Protein 2P25 (pdb70)

Organism: Enterococcus faecalis (strain ATCC 700802 / V583) (NCBI:txid226185)

Sequence (124 aa):
FFKEIHHVAINASNYQATKNFYVEKLGFEVLRENHRPEKNDIKLDLKLGSQELEIFISDQFPARPSYPEALGLRHLAFKVEHHIEEVIAFLNEQGIETEPLRVDDFTGKKTFFFDPDGLPLELHE

Structure (mmCIF, N/CA/C/O backbone):
data_2P25
#
_entry.id   2P25
#
_cell.length_a   50.695
_cell.length_b   67.893
_cell.length_c   87.500
_cell.angle_alpha   90.00
_cell.angle_beta   90.00
_cell.angle_gamma   90.00
#
_symmetry.space_group_name_H-M   'C 2 2 21'
#
loop_
_entity.id
_entity.type
_entity.pdbx_description
1 polymer 'Glyoxalase family protein'
2 water water
#
loop_
_atom_site.group_PDB
_atom_site.id
_atom_site.type_symbol
_atom_site.label_atom_id
_atom_site.label_alt_id
_atom_site.label_comp_id
_atom_site.label_asym_id
_atom_site.label_entity_id
_atom_site.label_seq_id
_atom_site.pdbx_PDB_ins_code
_atom_site.Cartn_x
_atom_site.Cartn_y
_atom_site.Cartn_z
_atom_site.occupancy
_atom_site.B_iso_or_equiv
_atom_site.auth_seq_id
_atom_site.auth_comp_id
_atom_site.auth_asym_id
_atom_site.auth_atom_id
_atom_site.pdbx_PDB_model_num
ATOM 9 N N . PHE A 1 2 ? 33.942 20.592 48.887 1.00 30.70 2 PHE A N 1
ATOM 10 C CA . PHE A 1 2 ? 33.150 20.408 47.664 1.00 27.58 2 PHE A CA 1
ATOM 11 C C . PHE A 1 2 ? 32.353 21.626 47.194 1.00 27.07 2 PHE A C 1
ATOM 12 O O . PHE A 1 2 ? 32.053 21.759 45.997 1.00 27.70 2 PHE A O 1
ATOM 20 N N . PHE A 1 3 ? 31.986 22.493 48.128 1.00 25.45 3 PHE A N 1
ATOM 21 C CA . PHE A 1 3 ? 31.015 23.552 47.818 1.00 24.00 3 PHE A CA 1
ATOM 22 C C . PHE A 1 3 ? 31.606 24.933 47.979 1.00 24.49 3 PHE A C 1
ATOM 23 O O . PHE A 1 3 ? 30.879 25.910 48.168 1.00 24.88 3 PHE A O 1
ATOM 31 N N . LYS A 1 4 ? 32.923 25.008 47.867 1.00 24.72 4 LYS A N 1
ATOM 32 C CA . LYS A 1 4 ? 33.651 26.242 48.125 1.00 26.43 4 LYS A CA 1
ATOM 33 C C . LYS A 1 4 ? 33.599 27.269 46.989 1.00 26.16 4 LYS A C 1
ATOM 34 O O . LYS A 1 4 ? 33.869 28.453 47.240 1.00 25.92 4 LYS A O 1
ATOM 40 N N . GLU A 1 5 ? 33.284 26.817 45.765 1.00 25.65 5 GLU A N 1
ATOM 41 C CA . GLU A 1 5 ? 33.432 27.639 44.553 1.00 25.56 5 GLU A CA 1
ATOM 42 C C . GLU A 1 5 ? 32.126 27.735 43.761 1.00 24.40 5 GLU A C 1
ATOM 43 O O . GLU A 1 5 ? 31.561 26.717 43.367 1.00 24.49 5 GLU A O 1
ATOM 49 N N . ILE A 1 6 ? 31.668 28.962 43.528 1.00 23.68 6 ILE A N 1
ATOM 50 C CA . ILE A 1 6 ? 30.498 29.211 42.685 1.00 22.73 6 ILE A CA 1
ATOM 51 C C . ILE A 1 6 ? 30.851 29.124 41.195 1.00 21.90 6 ILE A C 1
ATOM 52 O O . ILE A 1 6 ? 31.797 29.794 40.725 1.00 21.74 6 ILE A O 1
ATOM 57 N N . HIS A 1 7 ? 30.117 28.285 40.460 1.00 20.16 7 HIS A N 1
ATOM 58 C CA . HIS A 1 7 ? 30.255 28.204 39.002 1.00 19.78 7 HIS A CA 1
ATOM 59 C C . HIS A 1 7 ? 29.512 29.382 38.382 1.00 19.86 7 HIS A C 1
ATOM 60 O O . HIS A 1 7 ? 30.044 30.092 37.538 1.00 20.49 7 HIS A O 1
ATOM 67 N N . HIS A 1 8 ? 28.287 29.608 38.833 1.00 18.55 8 HIS A N 1
ATOM 68 C CA . HIS A 1 8 ? 27.495 30.739 38.350 1.00 18.34 8 HIS A CA 1
ATOM 69 C C . HIS A 1 8 ? 26.293 30.957 39.247 1.00 18.40 8 HIS A C 1
ATOM 70 O O . HIS A 1 8 ? 25.938 30.098 40.076 1.00 19.76 8 HIS A O 1
ATOM 77 N N . VAL A 1 9 ? 25.636 32.089 39.039 1.00 18.84 9 VAL A N 1
ATOM 78 C CA . VAL A 1 9 ? 24.353 32.380 39.634 1.00 18.40 9 VAL A CA 1
ATOM 79 C C . VAL A 1 9 ? 23.406 32.555 38.434 1.00 17.78 9 VAL A C 1
ATOM 80 O O . VAL A 1 9 ? 23.808 33.134 37.432 1.00 17.81 9 VAL A O 1
ATOM 84 N N . ALA A 1 10 ? 22.208 31.983 38.501 1.00 16.37 10 ALA A N 1
ATOM 85 C CA . ALA A 1 10 ? 21.207 32.103 37.401 1.00 16.13 10 ALA A CA 1
ATOM 86 C C . ALA A 1 10 ? 20.084 33.068 37.763 1.00 16.51 10 ALA A C 1
ATOM 87 O O . ALA A 1 10 ? 19.624 33.110 38.910 1.00 17.54 10 ALA A O 1
ATOM 89 N N . ILE A 1 11 ? 19.625 33.820 36.763 1.00 15.20 11 ILE A N 1
ATOM 90 C CA . ILE A 1 11 ? 18.598 34.869 36.946 1.00 15.66 11 ILE A CA 1
ATOM 91 C C . ILE A 1 11 ? 17.563 34.671 35.859 1.00 15.21 11 ILE A C 1
ATOM 92 O O 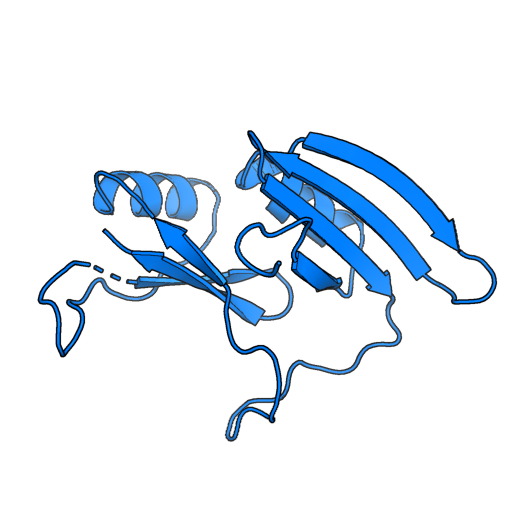. ILE A 1 11 ? 17.909 34.335 34.734 1.00 16.44 11 ILE A O 1
ATOM 97 N N . ASN A 1 12 ? 16.297 34.901 36.211 1.00 15.65 12 ASN A N 1
ATOM 98 C CA . ASN A 1 12 ? 15.177 34.910 35.242 1.00 15.09 12 ASN A CA 1
ATOM 99 C C . ASN A 1 12 ? 14.831 36.368 34.954 1.00 15.32 12 ASN A C 1
ATOM 100 O O . ASN A 1 12 ? 14.605 37.130 35.894 1.00 15.27 12 ASN A O 1
ATOM 105 N N . ALA A 1 13 ? 14.823 36.735 33.666 1.00 14.54 13 ALA A N 1
ATOM 106 C CA . ALA A 1 13 ? 14.563 38.098 33.221 1.00 14.87 13 ALA A CA 1
ATOM 107 C C . ALA A 1 13 ? 13.452 38.087 32.182 1.00 16.01 13 ALA A C 1
ATOM 108 O O . ALA A 1 13 ? 13.220 37.050 31.513 1.00 15.87 13 ALA A O 1
ATOM 110 N N . SER A 1 14 ? 12.802 39.246 31.999 1.00 14.82 14 SER A N 1
ATOM 111 C CA . SER A 1 14 ? 11.614 39.277 31.114 1.00 15.74 14 SER A CA 1
ATOM 112 C C . SER A 1 14 ? 11.890 39.717 29.682 1.00 15.79 14 SER A C 1
ATOM 113 O O . SER A 1 14 ? 11.173 39.322 28.758 1.00 17.61 14 SER A O 1
ATOM 116 N N . ASN A 1 15 ? 12.902 40.550 29.488 1.00 16.11 15 ASN A N 1
ATOM 117 C CA . ASN A 1 15 ? 13.061 41.230 28.207 1.00 17.26 15 ASN A CA 1
ATOM 118 C C . ASN A 1 15 ? 14.506 41.237 27.742 1.00 17.53 15 ASN A C 1
ATOM 119 O O . ASN A 1 15 ? 15.408 41.627 28.486 1.00 16.86 15 ASN A O 1
ATOM 124 N N . TYR A 1 16 ? 14.718 40.850 26.482 1.00 17.07 16 TYR A N 1
ATOM 125 C CA . TYR A 1 16 ? 16.071 40.677 25.975 1.00 17.49 16 TYR A CA 1
ATOM 126 C C . TYR A 1 16 ? 16.846 42.006 25.906 1.00 17.87 16 TYR A C 1
ATOM 127 O O . TYR A 1 16 ? 17.961 42.101 26.419 1.00 16.66 16 TYR A O 1
ATOM 136 N N . GLN A 1 17 ? 16.264 43.031 25.280 1.00 17.86 17 GLN A N 1
ATOM 137 C CA . GLN A 1 17 ? 17.022 44.293 25.140 1.00 19.34 17 GLN A CA 1
ATOM 138 C C . GLN A 1 17 ? 17.311 44.944 26.502 1.00 18.41 17 GLN A C 1
ATOM 139 O O . GLN A 1 17 ? 18.394 45.500 26.721 1.00 17.94 17 GLN A O 1
ATOM 145 N N . ALA A 1 18 ? 16.357 44.849 27.429 1.00 18.27 18 ALA A N 1
ATOM 146 C CA . ALA A 1 18 ? 16.539 45.357 28.804 1.00 18.23 18 ALA A CA 1
ATOM 147 C C . ALA A 1 18 ? 17.734 44.676 29.487 1.00 17.36 18 ALA A C 1
ATOM 148 O O . ALA A 1 18 ? 18.526 45.316 30.185 1.00 18.12 18 ALA A O 1
ATOM 150 N N . THR A 1 19 ? 17.849 43.368 29.262 1.00 16.70 19 THR A N 1
ATOM 151 C CA . THR A 1 19 ? 18.878 42.525 29.877 1.00 17.12 19 THR A CA 1
ATOM 152 C C . THR A 1 19 ? 20.257 42.914 29.321 1.00 16.98 19 THR A C 1
ATOM 153 O O . THR A 1 19 ? 21.215 43.111 30.084 1.00 17.76 19 THR A O 1
ATOM 157 N N . LYS A 1 20 ? 20.366 43.070 28.000 1.00 17.00 20 LYS A N 1
ATOM 158 C CA . LYS A 1 20 ? 21.651 43.508 27.416 1.00 18.24 20 LYS A CA 1
ATOM 159 C C . LYS A 1 20 ? 22.023 44.922 27.886 1.00 18.56 20 LYS A C 1
ATOM 160 O O . LYS A 1 20 ? 23.175 45.179 28.248 1.00 18.65 20 LYS A O 1
ATOM 166 N N . ASN A 1 21 ? 21.046 45.832 27.900 1.00 18.75 21 ASN A N 1
ATOM 167 C CA . ASN A 1 21 ? 21.320 47.219 28.286 1.00 20.14 21 ASN A CA 1
ATOM 168 C C . ASN A 1 21 ? 21.849 47.267 29.723 1.00 19.69 21 ASN A C 1
ATOM 169 O O . ASN A 1 21 ? 22.835 47.951 30.014 1.00 20.97 21 ASN A O 1
ATOM 174 N N . PHE A 1 22 ? 21.238 46.490 30.605 1.00 18.49 22 PHE A N 1
ATOM 175 C CA . PHE A 1 22 ? 21.582 46.543 32.027 1.00 18.56 22 PHE A CA 1
ATOM 176 C C . PHE A 1 22 ? 22.835 45.729 32.355 1.00 18.69 22 PHE A C 1
ATOM 177 O O . PHE A 1 22 ? 23.827 46.269 32.856 1.00 19.41 22 PHE A O 1
ATOM 185 N N . TYR A 1 23 ? 22.800 44.428 32.098 1.00 18.44 23 TYR A N 1
ATOM 186 C CA . TYR A 1 23 ? 23.909 43.568 32.524 1.00 18.10 23 TYR A CA 1
ATOM 187 C C . TYR A 1 23 ? 25.180 43.690 31.692 1.00 19.49 23 TYR A C 1
ATOM 188 O O . TYR A 1 23 ? 26.277 43.653 32.220 1.00 20.81 23 TYR A O 1
ATOM 197 N N . VAL A 1 24 ? 25.017 43.802 30.380 1.00 19.66 24 VAL A N 1
ATOM 198 C CA . VAL A 1 24 ? 26.166 43.881 29.503 1.00 20.95 24 VAL A CA 1
ATOM 199 C C . VAL A 1 24 ? 26.653 45.322 29.401 1.00 21.67 24 VAL A C 1
ATOM 200 O O . VAL A 1 24 ? 27.829 45.600 29.690 1.00 23.69 24 VAL A O 1
ATOM 204 N N . GLU A 1 25 ? 25.784 46.240 28.984 1.00 22.31 25 GLU A N 1
ATOM 205 C CA . GLU A 1 25 ? 26.242 47.602 28.701 1.00 24.58 25 GLU A CA 1
ATOM 206 C C . GLU A 1 25 ? 26.605 48.412 29.947 1.00 24.52 25 GLU A C 1
ATOM 207 O O . GLU A 1 25 ? 27.623 49.116 29.959 1.00 25.81 25 GLU A O 1
ATOM 213 N N . LYS A 1 26 ? 25.804 48.303 31.000 1.00 22.97 26 LYS A N 1
ATOM 214 C CA . LYS A 1 26 ? 26.030 49.090 32.190 1.00 22.95 26 LYS A CA 1
ATOM 215 C C . LYS A 1 26 ? 26.905 48.418 33.224 1.00 23.84 26 LYS A C 1
ATOM 216 O O . LYS A 1 26 ? 27.891 49.003 33.674 1.00 24.91 26 LYS A O 1
ATOM 222 N N . LEU A 1 27 ? 26.568 47.193 33.599 1.00 22.79 27 LEU A N 1
ATOM 223 C CA . LEU A 1 27 ? 27.349 46.464 34.597 1.00 23.53 27 LEU A CA 1
ATOM 224 C C . LEU A 1 27 ? 28.663 45.918 34.027 1.00 23.81 27 LEU A C 1
ATOM 225 O O . LEU A 1 27 ? 29.563 45.539 34.790 1.00 24.93 27 LEU A O 1
ATOM 230 N N . GLY A 1 28 ? 28.757 45.873 32.699 1.00 23.46 28 GLY A N 1
ATOM 231 C CA . GLY A 1 28 ? 30.008 45.513 32.032 1.00 23.57 28 GLY A CA 1
ATOM 232 C C . GLY A 1 28 ? 30.311 44.035 31.955 1.00 24.17 28 GLY A C 1
ATOM 233 O O . GLY A 1 28 ? 31.472 43.639 31.758 1.00 24.29 28 GLY A O 1
ATOM 234 N N . PHE A 1 29 ? 29.287 43.196 32.091 1.00 22.67 29 PHE A N 1
ATOM 235 C CA . PHE A 1 29 ? 29.462 41.784 31.840 1.00 23.46 29 PHE A CA 1
ATOM 236 C C . PHE A 1 29 ? 29.691 41.621 30.338 1.00 23.84 29 PHE A C 1
ATOM 237 O O . PHE A 1 29 ? 29.219 42.445 29.532 1.00 23.80 29 PHE A O 1
ATOM 245 N N . GLU A 1 30 ? 30.489 40.627 29.976 1.00 22.71 30 GLU A N 1
ATOM 246 C CA . GLU A 1 30 ? 30.683 40.297 28.578 1.00 24.17 30 GLU A CA 1
ATOM 247 C C . GLU A 1 30 ? 29.872 39.061 28.238 1.00 21.84 30 GLU A C 1
ATOM 248 O O . GLU A 1 30 ? 29.689 38.176 29.079 1.00 21.21 30 GLU A O 1
ATOM 254 N N . VAL A 1 31 ? 29.420 38.963 26.988 1.00 20.47 31 VAL A N 1
ATOM 255 C CA . VAL A 1 31 ? 28.726 37.744 26.573 1.00 19.02 31 VAL A CA 1
ATOM 256 C C . VAL A 1 31 ? 29.711 36.578 26.429 1.00 18.90 31 VAL A C 1
ATOM 257 O O . VAL A 1 31 ? 30.737 36.685 25.738 1.00 18.97 31 VAL A O 1
ATOM 261 N N . LEU A 1 32 ? 29.408 35.481 27.107 1.00 18.84 32 LEU A N 1
ATOM 262 C CA . LEU A 1 32 ? 30.123 34.219 26.944 1.00 20.02 32 LEU A CA 1
ATOM 263 C C . LEU A 1 32 ? 29.431 33.359 25.898 1.00 20.44 32 LEU A C 1
ATOM 264 O O . LEU A 1 32 ? 30.073 32.848 24.985 1.00 20.45 32 LEU A O 1
ATOM 269 N N . ARG A 1 33 ? 28.120 33.182 26.049 1.00 19.41 33 ARG A N 1
ATOM 270 C CA . ARG A 1 33 ? 27.330 32.468 25.057 1.00 20.59 33 ARG A CA 1
ATOM 271 C C . ARG A 1 33 ? 25.893 32.970 25.038 1.00 19.33 33 ARG A C 1
ATOM 272 O O . ARG A 1 33 ? 25.407 33.490 26.033 1.00 18.44 33 ARG A O 1
ATOM 280 N N . GLU A 1 34 ? 25.222 32.830 23.902 1.00 18.09 34 GLU A N 1
ATOM 281 C CA . GLU A 1 34 ? 23.796 33.160 23.782 1.00 19.42 34 GLU A CA 1
ATOM 282 C C .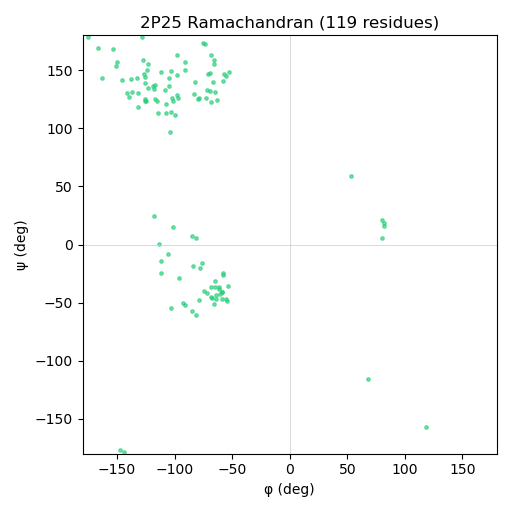 GLU A 1 34 ? 23.160 32.093 22.918 1.00 19.02 34 GLU A C 1
ATOM 283 O O . GLU A 1 34 ? 23.651 31.820 21.831 1.00 17.57 34 GLU A O 1
ATOM 289 N N . ASN A 1 35 ? 22.089 31.474 23.409 1.00 19.78 35 ASN A N 1
ATOM 290 C CA . ASN A 1 35 ? 21.389 30.446 22.640 1.00 21.39 35 ASN A CA 1
ATOM 291 C C . ASN A 1 35 ? 19.895 30.462 22.892 1.00 23.69 35 ASN A C 1
ATOM 292 O O . ASN A 1 35 ? 19.467 30.621 24.026 1.00 22.59 35 ASN A O 1
ATOM 297 N N . HIS A 1 36 ? 19.113 30.229 21.843 1.00 25.71 36 HIS A N 1
ATOM 298 C CA . HIS A 1 36 ? 17.647 30.251 21.946 1.00 29.20 36 HIS A CA 1
ATOM 299 C C . HIS A 1 36 ? 17.145 28.826 22.113 1.00 30.91 36 HIS A C 1
ATOM 300 O O . HIS A 1 36 ? 17.495 27.949 21.323 1.00 31.57 36 HIS A O 1
ATOM 307 N N . ARG A 1 37 ? 16.364 28.579 23.154 1.00 32.88 37 ARG A N 1
ATOM 308 C CA . ARG A 1 37 ? 15.905 27.226 23.436 1.00 35.72 37 ARG A CA 1
ATOM 309 C C . ARG A 1 37 ? 14.438 27.093 23.026 1.00 37.68 37 ARG A C 1
ATOM 310 O O . ARG A 1 37 ? 13.551 27.452 23.802 1.00 37.93 37 ARG A O 1
ATOM 318 N N . PRO A 1 38 ? 14.180 26.558 21.813 1.00 39.83 38 PRO A N 1
ATOM 319 C CA . PRO A 1 38 ? 12.831 26.645 21.218 1.00 41.20 38 PRO A CA 1
ATOM 320 C C . PRO A 1 38 ? 11.798 25.944 22.083 1.00 42.15 38 PRO A C 1
ATOM 321 O O . PRO A 1 38 ? 10.680 26.432 22.251 1.00 42.92 38 PRO A O 1
ATOM 325 N N . GLU A 1 39 ? 12.217 24.823 22.658 1.00 43.12 39 GLU A N 1
ATOM 326 C CA . GLU A 1 39 ? 11.391 24.005 23.526 1.00 44.06 39 GLU A CA 1
ATOM 327 C C . GLU A 1 39 ? 10.864 24.761 24.735 1.00 43.81 39 GLU A C 1
ATOM 328 O O . GLU A 1 39 ? 9.801 24.405 25.260 1.00 44.55 39 GLU A O 1
ATOM 334 N N . LYS A 1 40 ? 11.584 25.802 25.165 1.00 43.18 40 LYS A N 1
ATOM 335 C CA . LYS A 1 40 ? 11.519 26.211 26.575 1.00 42.22 40 LYS A CA 1
ATOM 336 C C . LYS A 1 40 ? 10.789 27.444 27.108 1.00 41.08 40 LYS A C 1
ATOM 337 O O . LYS A 1 40 ? 10.767 27.628 28.321 1.00 41.69 40 LYS A O 1
ATOM 343 N N . ASN A 1 41 ? 10.263 28.351 26.289 1.00 39.29 41 ASN A N 1
ATOM 344 C CA . ASN A 1 41 ? 10.823 28.801 25.059 1.00 37.46 41 ASN A CA 1
ATOM 345 C C . ASN A 1 41 ? 11.456 30.123 25.508 1.00 35.65 41 ASN A C 1
ATOM 346 O O . ASN A 1 41 ? 10.780 31.087 25.917 1.00 35.40 41 ASN A O 1
ATOM 351 N N . ASP A 1 42 ? 12.770 30.141 25.508 1.00 32.34 42 ASP A N 1
ATOM 352 C CA . ASP A 1 42 ? 13.456 31.242 26.133 1.00 29.04 42 ASP A CA 1
ATOM 353 C C . ASP A 1 42 ? 14.741 31.492 25.392 1.00 26.94 42 ASP A C 1
ATOM 354 O O . ASP A 1 42 ? 15.005 30.869 24.351 1.00 26.94 42 ASP A O 1
ATOM 359 N N . ILE A 1 43 ? 15.497 32.445 25.904 1.00 24.00 43 ILE A N 1
ATOM 360 C CA . ILE A 1 43 ? 16.859 32.687 25.491 1.00 22.03 43 ILE A CA 1
ATOM 361 C C . ILE A 1 43 ? 17.728 32.455 26.724 1.00 21.95 43 ILE A C 1
ATOM 362 O O . ILE A 1 43 ? 17.380 32.920 27.813 1.00 20.82 43 ILE A O 1
ATOM 367 N N . LYS A 1 44 ? 18.828 31.712 26.552 1.00 20.71 44 LYS A N 1
ATOM 368 C CA . LYS A 1 44 ? 19.795 31.489 27.624 1.00 21.55 44 LYS A CA 1
ATOM 369 C C . LYS A 1 44 ? 21.054 32.292 27.309 1.00 20.67 44 LYS A C 1
ATOM 370 O O . LYS A 1 44 ? 21.748 32.021 26.335 1.00 20.01 44 LYS A O 1
ATOM 376 N N . LEU A 1 45 ? 21.325 33.292 28.132 1.00 19.88 45 LEU A N 1
ATOM 377 C CA . LEU A 1 45 ? 22.446 34.203 27.942 1.00 20.27 45 LEU A CA 1
ATOM 378 C C . LEU A 1 45 ? 23.425 34.007 29.087 1.00 21.45 45 LEU A C 1
ATOM 379 O O . LEU A 1 45 ? 23.054 34.248 30.260 1.00 22.14 45 LEU A O 1
ATOM 384 N N . ASP A 1 46 ? 24.622 33.494 28.778 1.00 20.27 46 ASP A N 1
ATOM 385 C CA . ASP A 1 46 ? 25.698 33.339 29.783 1.00 20.67 46 ASP A CA 1
ATOM 386 C C 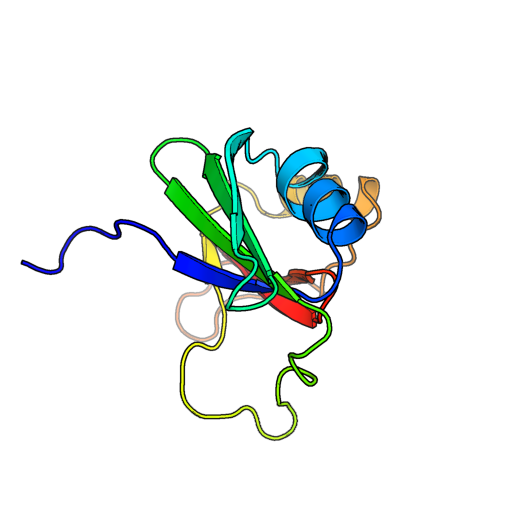. ASP A 1 46 ? 26.680 34.506 29.697 1.00 20.43 46 ASP A C 1
ATOM 387 O O . ASP A 1 46 ? 27.202 34.815 28.633 1.00 19.51 46 ASP A O 1
ATOM 392 N N . LEU A 1 47 ? 26.934 35.132 30.839 1.00 19.99 47 LEU A N 1
ATOM 393 C CA . LEU A 1 47 ? 27.742 36.358 30.903 1.00 20.60 47 LEU A CA 1
ATOM 394 C C . LEU A 1 47 ? 28.908 36.155 31.850 1.00 22.35 47 LEU A C 1
ATOM 395 O O . LEU A 1 47 ? 28.804 35.412 32.823 1.00 22.18 47 LEU A O 1
ATOM 400 N N . LYS A 1 48 ? 30.010 36.841 31.578 1.00 24.38 48 LYS A N 1
ATOM 401 C CA . LYS A 1 48 ? 31.204 36.647 32.356 1.00 28.83 48 LYS A CA 1
ATOM 402 C C . LYS A 1 48 ? 31.711 38.027 32.728 1.00 30.67 48 LYS A C 1
ATOM 403 O O . LYS A 1 48 ? 31.823 38.894 31.853 1.00 30.76 48 LYS A O 1
ATOM 409 N N . LEU A 1 49 ? 32.000 38.234 34.010 1.00 32.23 49 LEU A N 1
ATOM 410 C CA . LEU A 1 49 ? 32.924 39.318 34.389 1.00 32.69 49 LEU A CA 1
ATOM 411 C C . LEU A 1 49 ? 33.981 38.823 35.361 1.00 33.45 49 LEU A C 1
ATOM 412 O O . LEU A 1 49 ? 33.669 38.391 36.477 1.00 31.53 49 LEU A O 1
ATOM 417 N N . GLY A 1 50 ? 35.239 38.907 34.932 1.00 34.72 50 GLY A N 1
ATOM 418 C CA . GLY A 1 50 ? 36.339 38.362 35.718 1.00 36.71 50 GLY A CA 1
ATOM 419 C C . GLY A 1 50 ? 36.216 36.850 35.734 1.00 37.87 50 GLY A C 1
ATOM 420 O O . GLY A 1 50 ? 36.306 36.212 34.682 1.00 38.51 50 GLY A O 1
ATOM 421 N N . SER A 1 51 ? 35.996 36.283 36.921 1.00 38.16 51 SER A N 1
ATOM 422 C CA . SER A 1 51 ? 35.948 34.838 37.090 1.00 38.48 51 SER A CA 1
ATOM 423 C C . SER A 1 51 ? 34.523 34.479 37.472 1.00 38.10 51 SER A C 1
ATOM 424 O O . SER A 1 51 ? 34.183 33.323 37.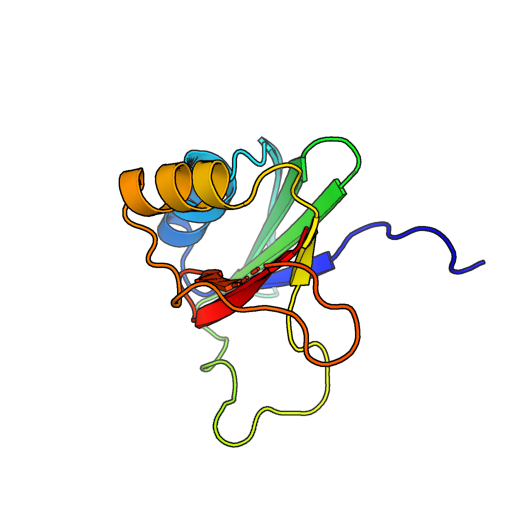678 1.00 39.14 51 SER A O 1
ATOM 427 N N . GLN A 1 52 ? 33.695 35.515 37.543 1.00 37.06 52 GLN A N 1
ATOM 428 C CA . GLN A 1 52 ? 32.300 35.421 37.872 1.00 35.92 52 GLN A CA 1
ATOM 429 C C . GLN A 1 52 ? 31.487 35.038 36.622 1.00 34.49 52 GLN A C 1
ATOM 430 O O . GLN A 1 52 ? 31.769 35.525 35.532 1.00 34.75 52 GLN A O 1
ATOM 436 N N . GLU A 1 53 ? 30.495 34.165 36.778 1.00 32.62 53 GLU A N 1
ATOM 437 C CA . GLU A 1 53 ? 29.590 33.867 35.665 1.00 29.91 53 GLU A CA 1
ATOM 438 C C . GLU A 1 53 ? 28.134 34.069 36.052 1.00 27.97 53 GLU A C 1
ATOM 439 O O . GLU A 1 53 ? 27.708 33.728 37.165 1.00 25.08 53 GLU A O 1
ATOM 445 N N . LEU A 1 54 ? 27.380 34.648 35.128 1.00 25.57 54 LEU A N 1
ATOM 446 C CA . LEU A 1 54 ? 25.977 34.926 35.368 1.00 24.78 54 LEU A CA 1
ATOM 447 C C . LEU A 1 54 ? 25.196 34.296 34.232 1.00 24.19 54 LEU A C 1
ATOM 448 O O . LEU A 1 54 ? 25.507 34.537 33.067 1.00 24.80 54 LEU A O 1
ATOM 453 N N . GLU A 1 55 ? 24.228 33.449 34.555 1.00 21.57 55 GLU A N 1
ATOM 454 C CA . GLU A 1 55 ? 23.379 32.795 33.563 1.00 21.52 55 GLU A CA 1
ATOM 455 C C . GLU A 1 55 ? 21.990 33.401 33.590 1.00 21.72 55 GLU A C 1
ATOM 456 O O . GLU A 1 55 ? 21.321 33.336 34.618 1.00 21.90 55 GLU A O 1
ATOM 462 N N . ILE A 1 56 ? 21.545 33.953 32.471 1.00 17.80 56 ILE A N 1
ATOM 463 C CA . ILE A 1 56 ? 20.259 34.643 32.458 1.00 18.32 56 ILE A CA 1
AT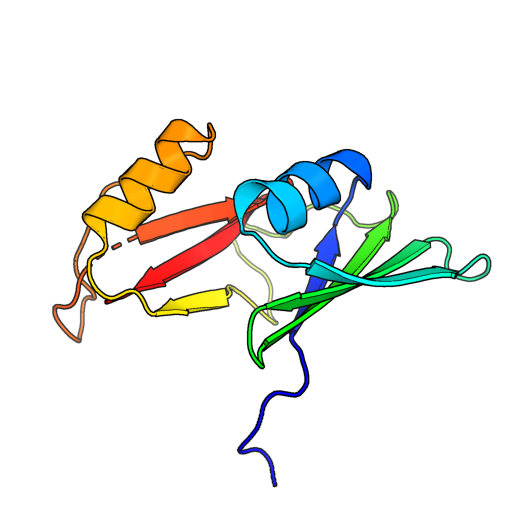OM 464 C C . ILE A 1 56 ? 19.318 33.932 31.512 1.00 17.83 56 ILE A C 1
ATOM 465 O O . ILE A 1 56 ? 19.665 33.719 30.338 1.00 18.69 56 ILE A O 1
ATOM 470 N N . PHE A 1 57 ? 18.156 33.546 32.018 1.00 17.10 57 PHE A N 1
ATOM 471 C CA . PHE A 1 57 ? 17.105 32.932 31.215 1.00 16.47 57 PHE A CA 1
ATOM 472 C C . PHE A 1 57 ? 16.085 34.033 30.942 1.00 16.51 57 PHE A C 1
ATOM 473 O O . PHE A 1 57 ? 15.603 34.645 31.874 1.00 16.51 57 PHE A O 1
ATOM 481 N N . ILE A 1 58 ? 15.792 34.295 29.666 1.00 15.13 58 ILE A N 1
ATOM 482 C CA . ILE A 1 58 ? 14.955 35.425 29.296 1.00 16.34 58 ILE A CA 1
ATOM 483 C C . ILE A 1 58 ? 13.660 34.916 28.669 1.00 16.83 58 ILE A C 1
ATOM 484 O O . ILE A 1 58 ? 13.688 34.223 27.668 1.00 18.13 58 ILE A O 1
ATOM 489 N N . SER A 1 59 ? 12.531 35.312 29.232 1.00 17.68 59 SER A N 1
ATOM 490 C CA . SER A 1 59 ? 11.221 34.810 28.776 1.00 18.81 59 SER A CA 1
ATOM 491 C C . SER A 1 59 ? 10.103 35.710 29.287 1.00 19.80 59 SER A C 1
ATOM 492 O O . SER A 1 59 ? 10.133 36.162 30.428 1.00 19.52 59 SE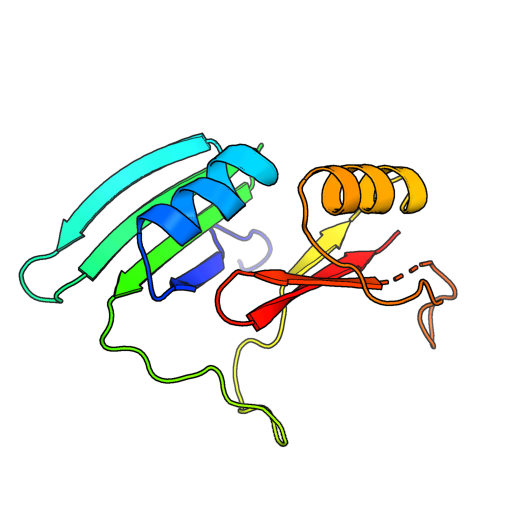R A O 1
ATOM 495 N N . ASP A 1 60 ? 9.078 35.902 28.466 1.00 21.48 60 ASP A N 1
ATOM 496 C CA . ASP A 1 60 ? 7.914 36.635 28.941 1.00 23.24 60 ASP A CA 1
ATOM 497 C C . ASP A 1 60 ? 6.971 35.751 29.764 1.00 23.56 60 ASP A C 1
ATOM 498 O O . ASP A 1 60 ? 5.914 36.202 30.179 1.00 25.01 60 ASP A O 1
ATOM 503 N N . GLN A 1 61 ? 7.359 34.513 30.028 1.00 23.89 61 GLN A N 1
ATOM 504 C CA . GLN A 1 61 ? 6.488 33.596 30.772 1.00 24.68 61 GLN A CA 1
ATOM 505 C C . GLN A 1 61 ? 6.590 33.740 32.295 1.00 23.62 61 GLN A C 1
ATOM 506 O O . GLN A 1 61 ? 5.691 33.291 33.049 1.00 22.92 61 GLN A O 1
ATOM 512 N N . PHE A 1 62 ? 7.672 34.355 32.758 1.00 20.98 62 PHE A N 1
ATOM 513 C CA . PHE A 1 62 ? 7.905 34.450 34.193 1.00 19.80 62 PHE A CA 1
ATOM 514 C C . PHE A 1 62 ? 7.053 35.574 34.794 1.00 19.40 62 PHE A C 1
ATOM 515 O O . PHE A 1 62 ? 7.181 36.718 34.385 1.00 18.88 62 PHE A O 1
ATOM 523 N N . PRO A 1 63 ? 6.238 35.266 35.826 1.00 19.56 63 PRO A N 1
ATOM 524 C CA . PRO A 1 63 ? 5.530 36.324 36.545 1.00 19.27 63 PRO A CA 1
ATOM 525 C C . PRO A 1 63 ? 6.467 37.133 37.452 1.00 18.57 63 PRO A C 1
ATOM 526 O O . PRO A 1 63 ? 7.636 36.763 37.649 1.00 17.52 63 PRO A O 1
ATOM 530 N N . ALA A 1 64 ? 5.927 38.201 38.025 1.00 17.30 64 ALA A N 1
ATOM 531 C CA . ALA A 1 64 ? 6.702 39.128 38.846 1.00 17.29 64 ALA A CA 1
ATOM 532 C C . ALA A 1 64 ? 7.394 38.434 40.011 1.00 16.67 64 ALA A C 1
ATOM 533 O O . ALA A 1 64 ? 6.866 37.490 40.601 1.00 16.96 64 ALA A O 1
ATOM 535 N N . ARG A 1 65 ? 8.565 38.941 40.355 1.00 18.04 65 ARG A N 1
ATOM 536 C CA . ARG A 1 65 ? 9.291 38.446 41.517 1.00 18.25 65 ARG A CA 1
ATOM 537 C C . ARG A 1 65 ? 8.421 38.744 42.758 1.00 18.90 65 ARG A C 1
ATOM 538 O O . ARG A 1 65 ? 8.025 39.891 42.985 1.00 19.42 65 ARG A O 1
ATOM 546 N N . PRO A 1 66 ? 8.093 37.713 43.549 1.00 19.78 66 PRO A N 1
ATOM 547 C CA . PRO A 1 66 ? 7.276 37.969 44.755 1.00 20.10 66 PRO A CA 1
ATOM 548 C C . PRO A 1 66 ? 7.907 38.956 45.720 1.00 19.58 66 PRO A C 1
ATOM 549 O O . PRO A 1 66 ? 9.107 38.968 45.916 1.00 19.28 66 PRO A O 1
ATOM 553 N N . SER A 1 67 ? 7.063 39.808 46.294 1.00 20.41 67 SER A N 1
ATOM 554 C CA . SER A 1 67 ? 7.504 40.716 47.328 1.00 21.60 67 SER A CA 1
ATOM 555 C C . SER A 1 67 ? 6.317 40.964 48.259 1.00 21.37 67 SER A C 1
ATOM 556 O O . SER A 1 67 ? 5.149 40.736 47.890 1.00 21.10 67 SER A O 1
ATOM 559 N N . TYR A 1 68 ? 6.609 41.371 49.490 1.00 21.69 68 TYR A N 1
ATOM 560 C CA . TYR A 1 68 ? 5.544 41.723 50.443 1.00 22.30 68 TYR A CA 1
ATOM 561 C C . TYR A 1 68 ? 4.470 40.635 50.623 1.00 22.76 68 TYR A C 1
ATOM 562 O O . TYR A 1 68 ? 3.278 40.861 50.414 1.00 22.96 68 TYR A O 1
ATOM 571 N N . PRO A 1 69 ? 4.880 39.439 51.051 1.00 22.09 69 PRO A N 1
ATOM 572 C CA . PRO A 1 69 ? 6.238 39.017 51.416 1.00 21.85 69 PRO A CA 1
ATOM 573 C C . PRO A 1 69 ? 7.053 38.424 50.256 1.00 20.78 69 PRO A C 1
ATOM 574 O O . PRO A 1 69 ? 6.492 37.925 49.274 1.00 20.69 69 PRO A O 1
ATOM 578 N N . GLU A 1 70 ? 8.369 38.464 50.388 1.00 21.12 70 GLU A N 1
ATOM 579 C CA . GLU A 1 70 ? 9.221 37.701 49.476 1.00 20.81 70 GLU A CA 1
ATOM 580 C C . GLU A 1 70 ? 8.996 36.197 49.672 1.00 20.11 70 GLU A C 1
ATOM 581 O O . GLU A 1 70 ? 8.516 35.743 50.713 1.00 19.66 70 GLU A O 1
ATOM 587 N N . ALA A 1 71 ? 9.351 35.428 48.653 1.00 18.46 71 ALA A N 1
ATOM 588 C CA . ALA A 1 71 ? 9.159 33.998 48.727 1.00 17.12 71 ALA A CA 1
ATOM 589 C C . ALA A 1 71 ? 10.475 33.321 49.145 1.00 15.92 71 ALA A C 1
ATOM 590 O O . ALA A 1 71 ? 11.574 33.901 49.075 1.00 15.24 71 ALA A O 1
ATOM 592 N N . LEU A 1 72 ? 10.324 32.094 49.582 1.00 14.71 72 LEU A N 1
ATOM 593 C CA . LEU A 1 72 ? 11.465 31.212 49.776 1.00 14.31 72 LEU A CA 1
ATOM 594 C C . LEU A 1 72 ? 12.319 31.139 48.523 1.00 15.17 72 LEU A C 1
ATOM 595 O O . LEU A 1 72 ? 11.801 31.233 47.387 1.00 15.08 72 LEU A O 1
ATOM 600 N N . GLY A 1 73 ? 13.625 30.959 48.732 1.00 15.94 73 GLY A N 1
ATOM 601 C CA . GLY A 1 73 ? 14.570 30.762 47.628 1.00 15.35 73 GLY A CA 1
ATOM 602 C C . GLY A 1 73 ? 15.603 31.862 47.606 1.00 16.13 73 GLY A C 1
ATOM 603 O O . GLY A 1 73 ? 15.889 32.484 48.617 1.00 16.71 73 GLY A O 1
ATOM 604 N N . LEU A 1 74 ? 16.205 32.086 46.448 1.00 16.25 74 LEU A N 1
ATOM 605 C CA . LEU A 1 74 ? 17.251 33.125 46.362 1.00 15.74 74 LEU A CA 1
ATOM 606 C C . LEU A 1 74 ? 16.643 34.523 46.447 1.00 17.33 74 LEU A C 1
ATOM 607 O O . LEU A 1 74 ? 15.649 34.816 45.786 1.00 18.35 74 LEU A O 1
ATOM 612 N N . ARG A 1 75 ? 17.245 35.367 47.279 1.00 16.65 75 ARG A N 1
ATOM 613 C CA . ARG A 1 75 ? 16.702 36.682 47.619 1.00 16.17 75 ARG A CA 1
ATOM 614 C C . ARG A 1 75 ? 17.423 37.828 46.890 1.00 17.29 75 ARG A C 1
ATOM 615 O O . ARG A 1 75 ? 16.795 38.683 46.262 1.00 18.19 75 ARG A O 1
ATOM 623 N N . HIS A 1 76 ? 18.731 37.878 47.037 1.00 16.64 76 HIS A N 1
ATOM 624 C CA . HIS A 1 76 ? 19.517 38.946 46.374 1.00 16.61 76 HIS A CA 1
ATOM 625 C C . HIS A 1 76 ? 20.929 38.513 46.110 1.00 16.68 76 HIS A C 1
ATOM 626 O O . HIS A 1 76 ? 21.377 37.485 46.622 1.00 15.76 76 HIS A O 1
ATOM 633 N N . LEU A 1 77 ? 21.641 39.311 45.302 1.00 17.26 77 LEU A N 1
ATOM 634 C CA . LEU A 1 77 ? 23.041 39.062 45.019 1.00 17.97 77 LEU A CA 1
ATOM 635 C C . LEU A 1 77 ? 23.777 40.320 45.437 1.00 17.50 77 LEU A C 1
ATOM 636 O O . LEU A 1 77 ? 23.288 41.409 45.175 1.00 17.86 77 LEU A O 1
ATOM 641 N N . ALA A 1 78 ? 24.894 40.165 46.146 1.00 16.76 78 ALA A N 1
ATOM 642 C CA . ALA A 1 78 ? 25.619 41.329 46.669 1.00 16.79 78 ALA A CA 1
ATOM 643 C C . ALA A 1 78 ? 26.995 41.399 46.058 1.00 17.30 78 ALA A C 1
ATOM 644 O O . ALA A 1 78 ? 27.689 40.376 46.002 1.00 16.75 78 ALA A O 1
ATOM 646 N N . PHE A 1 79 ? 27.410 42.615 45.683 1.00 17.83 79 PHE A N 1
ATOM 647 C CA . PHE A 1 79 ? 28.736 42.855 45.137 1.00 19.13 79 PHE A CA 1
ATOM 648 C C . PHE A 1 79 ? 29.634 43.526 46.185 1.00 19.00 79 PHE A C 1
ATOM 649 O O . PHE A 1 79 ? 29.200 44.453 46.866 1.00 18.42 79 PHE A O 1
ATOM 657 N N . LYS A 1 80 ? 30.882 43.068 46.313 1.00 18.96 80 LYS A N 1
ATOM 658 C CA . LYS A 1 80 ? 31.837 43.736 47.184 1.00 20.77 80 LYS A CA 1
ATOM 659 C C . LYS A 1 80 ? 32.441 44.911 46.412 1.00 20.42 80 LYS A C 1
ATOM 660 O O . LYS A 1 80 ? 32.859 44.746 45.252 1.00 21.81 80 LYS A O 1
ATOM 666 N N . VAL A 1 81 ? 32.430 46.084 47.038 1.00 20.14 81 VAL A N 1
ATOM 667 C CA . VAL A 1 81 ? 33.049 47.283 46.446 1.00 20.00 81 VAL A CA 1
ATOM 668 C C . VAL A 1 81 ? 34.099 47.863 47.375 1.00 20.49 81 VAL A C 1
ATOM 669 O O . VAL A 1 81 ? 34.061 47.680 48.602 1.00 19.32 81 VAL A O 1
ATOM 673 N N . GLU A 1 82 ? 35.049 48.579 46.777 1.00 20.89 82 GLU A N 1
ATOM 674 C CA . GLU A 1 82 ? 36.117 49.195 47.548 1.00 23.37 82 GLU A CA 1
ATOM 675 C C . GLU A 1 82 ? 35.655 50.527 48.129 1.00 22.47 82 GLU A C 1
ATOM 676 O O . GLU A 1 82 ? 35.835 50.790 49.314 1.00 23.42 82 GLU A O 1
ATOM 682 N N A HIS A 1 83 ? 35.090 51.377 47.284 0.50 21.87 83 HIS A N 1
ATOM 683 N N B HIS A 1 83 ? 35.011 51.336 47.283 0.50 21.90 83 HIS A N 1
ATOM 684 C CA A HIS A 1 83 ? 34.579 52.651 47.750 0.50 21.01 83 HIS A CA 1
ATOM 685 C CA B HIS A 1 83 ? 34.620 52.712 47.610 0.50 21.27 83 HIS A CA 1
ATOM 686 C C A HIS A 1 83 ? 33.215 52.853 47.123 0.50 20.50 83 HIS A C 1
ATOM 687 C C B HIS A 1 83 ? 33.193 52.973 47.112 0.50 20.56 83 HIS A C 1
ATOM 688 O O A HIS A 1 83 ? 33.075 53.050 45.905 0.50 20.65 83 HIS A O 1
ATOM 689 O O B HIS A 1 83 ? 32.988 53.376 45.960 0.50 20.74 83 HIS A O 1
ATOM 702 N N . ILE A 1 84 ? 32.206 52.731 47.973 1.00 19.72 84 ILE A N 1
ATOM 703 C CA . ILE A 1 84 ? 30.805 52.637 47.529 1.00 17.98 84 ILE A CA 1
ATOM 704 C C . ILE A 1 84 ? 30.266 53.884 46.803 1.00 17.26 84 ILE A C 1
ATOM 705 O O . ILE A 1 84 ? 29.514 53.766 45.845 1.00 16.90 84 ILE A O 1
ATOM 710 N N . GLU A 1 85 ? 30.717 55.065 47.216 1.00 16.38 85 GLU A N 1
ATOM 711 C CA . GLU A 1 85 ? 30.239 56.323 46.639 1.00 15.96 85 GLU A CA 1
ATOM 712 C C . GLU A 1 85 ? 30.494 56.405 45.142 1.00 16.16 85 GLU A C 1
ATOM 713 O O . GLU A 1 85 ? 29.624 56.862 44.384 1.00 16.35 85 GLU A O 1
ATOM 719 N N . GLU A 1 86 ? 31.672 55.952 44.705 1.00 16.38 86 GLU A N 1
ATOM 720 C CA . GLU A 1 86 ? 31.993 55.991 43.273 1.00 18.37 86 GLU A CA 1
ATOM 721 C C . GLU A 1 86 ? 31.147 55.025 42.459 1.00 17.46 86 GLU A C 1
ATOM 722 O O . GLU A 1 86 ? 30.769 55.328 41.321 1.00 17.29 86 GLU A O 1
ATOM 728 N N . VAL A 1 87 ? 30.856 53.864 43.045 1.00 16.00 87 VAL A N 1
ATOM 729 C CA . VAL A 1 87 ? 30.015 52.878 42.350 1.00 15.68 87 VAL A CA 1
ATOM 730 C C . VAL A 1 87 ? 28.581 53.417 42.233 1.00 16.02 87 VAL A C 1
ATOM 731 O O . VAL A 1 87 ? 27.948 53.327 41.168 1.00 16.12 87 VAL A O 1
ATOM 735 N N . ILE A 1 88 ? 28.066 53.978 43.324 1.00 14.75 88 ILE A N 1
ATOM 736 C CA . ILE A 1 88 ? 26.759 54.645 43.280 1.00 15.53 88 ILE A CA 1
ATOM 737 C C . ILE A 1 88 ? 26.726 55.734 42.203 1.00 16.09 88 ILE A C 1
ATOM 738 O O . ILE A 1 88 ? 25.783 55.807 41.399 1.00 16.35 88 ILE A O 1
ATOM 743 N N . ALA A 1 89 ? 27.761 56.584 42.164 1.00 15.80 89 ALA A N 1
ATOM 744 C CA . ALA A 1 89 ? 27.807 57.655 41.186 1.00 16.39 89 ALA A CA 1
ATOM 745 C C . ALA A 1 89 ? 27.760 57.073 39.775 1.00 17.11 89 ALA A C 1
ATOM 746 O O . ALA A 1 89 ? 26.995 57.558 38.925 1.00 16.71 89 ALA A O 1
ATOM 748 N N . PHE A 1 90 ? 28.580 56.046 39.529 1.00 16.81 90 PHE A N 1
ATOM 749 C CA . PHE A 1 90 ? 28.603 55.349 38.237 1.00 17.66 90 PHE A CA 1
ATOM 750 C C . PHE A 1 90 ? 27.213 54.841 37.838 1.00 17.99 90 PHE A C 1
ATOM 751 O O . PHE A 1 90 ? 26.746 55.090 36.723 1.00 18.71 90 PHE A O 1
ATOM 759 N N . LEU A 1 91 ? 26.528 54.174 38.759 1.00 17.47 91 LEU A N 1
ATOM 760 C CA . LEU A 1 91 ? 25.197 53.653 38.471 1.00 17.63 91 LEU A CA 1
ATOM 761 C C . LEU A 1 91 ? 24.214 54.794 38.185 1.00 18.09 91 LEU A C 1
ATOM 762 O O . LEU A 1 91 ? 23.443 54.742 37.213 1.00 18.24 91 LEU A O 1
ATOM 767 N N . ASN A 1 92 ? 24.243 55.822 39.035 1.00 18.05 92 ASN A N 1
ATOM 768 C CA . ASN A 1 92 ? 23.306 56.937 38.886 1.00 19.16 92 ASN A CA 1
ATOM 769 C C . ASN A 1 92 ? 23.515 57.621 37.539 1.00 19.97 92 ASN A C 1
ATOM 770 O O . ASN A 1 92 ? 22.538 58.015 36.865 1.00 20.44 92 ASN A O 1
ATOM 775 N N . GLU A 1 93 ? 24.771 57.705 37.111 1.00 20.16 93 GLU A N 1
ATOM 776 C CA . GLU A 1 93 ? 25.061 58.348 35.833 1.00 21.77 93 GLU A CA 1
ATOM 777 C C . GLU A 1 93 ? 24.440 57.536 34.680 1.00 21.87 93 GLU A C 1
ATOM 778 O O . GLU A 1 93 ? 24.038 58.111 33.657 1.00 22.25 93 GLU A O 1
ATOM 784 N N . GLN A 1 94 ? 24.370 56.214 34.863 1.00 22.57 94 GLN A N 1
ATOM 785 C CA . GLN A 1 94 ? 23.780 55.309 33.865 1.00 22.79 94 GLN A CA 1
ATOM 786 C C . GLN A 1 94 ? 22.273 55.185 33.992 1.00 23.05 94 GLN A C 1
ATOM 787 O O . GLN A 1 94 ? 21.673 54.347 33.320 1.00 23.61 94 GLN A O 1
ATOM 793 N N . GLY A 1 95 ? 21.667 55.992 34.857 1.00 22.11 95 GLY A N 1
ATOM 794 C CA . GLY A 1 95 ? 20.215 55.999 35.029 1.00 22.48 95 GLY A CA 1
ATOM 795 C C . GLY A 1 95 ? 19.714 54.893 35.937 1.00 22.70 95 GLY A C 1
ATOM 796 O O . GLY A 1 95 ? 18.518 54.543 35.914 1.00 22.96 95 GLY A O 1
ATOM 797 N N . ILE A 1 96 ? 20.620 54.323 36.734 1.00 21.59 96 ILE A N 1
ATOM 798 C CA . ILE A 1 96 ? 20.231 53.279 37.675 1.00 21.32 96 ILE A CA 1
ATOM 799 C C . ILE A 1 96 ? 20.160 53.876 39.072 1.00 21.72 96 ILE A C 1
ATOM 800 O O . ILE A 1 96 ? 21.175 54.285 39.622 1.00 21.68 96 ILE A O 1
ATOM 805 N N . GLU A 1 97 ? 18.949 53.925 39.621 1.00 21.46 97 GLU A N 1
ATOM 806 C CA . GLU A 1 97 ? 18.713 54.478 40.959 1.00 22.29 97 GLU A CA 1
ATOM 807 C C . GLU A 1 97 ? 19.256 53.605 42.085 1.00 20.99 97 GLU A C 1
ATOM 808 O O . GLU A 1 97 ? 19.294 52.382 41.973 1.00 20.05 97 GLU A O 1
ATOM 814 N N . THR A 1 98 ? 19.711 54.256 43.154 1.00 20.52 98 THR A N 1
ATOM 815 C CA . THR A 1 98 ? 20.225 53.546 44.312 1.00 20.49 98 THR A CA 1
ATOM 816 C C . THR A 1 98 ? 19.478 54.034 45.539 1.00 21.05 98 THR A C 1
ATOM 817 O O . THR A 1 98 ? 19.079 55.217 45.609 1.00 21.23 98 THR A O 1
ATOM 821 N N . GLU A 1 99 ? 19.237 53.120 46.474 1.00 20.55 99 GLU A N 1
ATOM 822 C CA . GLU A 1 99 ? 18.693 53.480 47.788 1.00 20.98 99 GLU A CA 1
ATOM 823 C C . GLU A 1 99 ? 19.694 54.337 48.576 1.00 20.95 99 GLU A C 1
ATOM 824 O O . GLU A 1 99 ? 20.904 54.288 48.320 1.00 19.95 99 GLU A O 1
ATOM 830 N N . PRO A 1 100 ? 19.193 55.149 49.532 1.00 21.54 100 PRO A N 1
ATOM 831 C CA . PRO A 1 100 ? 20.134 55.906 50.371 1.00 22.34 100 PRO A CA 1
ATOM 832 C C . PRO A 1 100 ? 21.149 54.975 51.051 1.00 21.83 100 PRO A C 1
ATOM 833 O O . PRO A 1 100 ? 20.827 53.857 51.435 1.00 22.07 100 PRO A O 1
ATOM 837 N N . LEU A 1 101 ? 22.367 55.478 51.198 1.00 22.99 101 LEU A N 1
ATOM 838 C CA . LEU A 1 101 ? 23.461 54.737 51.791 1.00 24.24 101 LEU A CA 1
ATOM 839 C C . LEU A 1 101 ? 23.147 54.491 53.266 1.00 25.07 101 LEU A C 1
ATOM 840 O O . LEU A 1 101 ? 22.614 55.364 53.948 1.00 25.24 101 LEU A O 1
ATOM 845 N N . ARG A 1 102 ? 23.458 53.301 53.751 1.00 25.89 102 ARG A N 1
ATOM 846 C CA . ARG A 1 102 ? 23.404 53.032 55.191 1.00 27.51 102 ARG A CA 1
ATOM 847 C C . ARG A 1 102 ? 24.525 52.095 55.603 1.00 27.87 102 ARG A C 1
ATOM 848 O O . ARG A 1 102 ? 25.338 51.709 54.781 1.00 27.56 102 ARG A O 1
ATOM 856 N N . VAL A 1 103 ? 24.570 51.747 56.883 1.00 29.00 103 VAL A N 1
ATOM 857 C CA . VAL A 1 103 ? 25.557 50.804 57.375 1.00 30.43 103 VAL A CA 1
ATOM 858 C C . VAL A 1 103 ? 24.893 49.500 57.800 1.00 31.75 103 VAL A C 1
ATOM 859 O O . VAL A 1 103 ? 23.740 49.482 58.242 1.00 31.74 103 VAL A O 1
ATOM 863 N N . ASP A 1 104 ? 25.630 48.407 57.633 1.00 32.90 104 ASP A N 1
ATOM 864 C CA . ASP A 1 104 ? 25.169 47.073 57.999 1.00 34.57 104 ASP A CA 1
ATOM 865 C C . ASP A 1 104 ? 24.973 47.014 59.526 1.00 35.50 104 ASP A C 1
ATOM 866 O O . ASP A 1 104 ? 25.852 47.437 60.274 1.00 35.27 104 ASP A O 1
ATOM 871 N N . ASP A 1 105 ? 23.813 46.511 59.966 1.00 36.73 105 ASP A N 1
ATOM 872 C CA . ASP A 1 105 ? 23.418 46.494 61.388 1.00 38.08 105 ASP A CA 1
ATOM 873 C C . ASP A 1 105 ? 24.453 45.850 62.294 1.00 38.21 105 ASP A C 1
ATOM 874 O O . ASP A 1 105 ? 24.642 46.273 63.440 1.00 38.75 105 ASP A O 1
ATOM 879 N N . PHE A 1 106 ? 25.113 44.816 61.787 1.00 38.26 106 PHE A N 1
ATOM 880 C CA . PHE A 1 106 ? 25.974 44.008 62.641 1.00 38.26 106 PHE A CA 1
ATOM 881 C C . PHE A 1 106 ? 27.460 44.143 62.330 1.00 38.05 106 PHE A C 1
ATOM 882 O O . PHE A 1 106 ? 28.293 43.759 63.154 1.00 38.08 106 PHE A O 1
ATOM 890 N N . THR A 1 107 ? 27.791 44.720 61.171 1.00 37.47 107 THR A N 1
ATOM 891 C CA . THR A 1 107 ? 29.205 44.908 60.799 1.00 36.79 107 THR A CA 1
ATOM 892 C C . THR A 1 107 ? 29.703 46.362 60.765 1.00 35.90 107 THR A C 1
ATOM 893 O O . THR A 1 107 ? 30.904 46.609 60.904 1.00 35.77 107 THR A O 1
ATOM 897 N N . GLY A 1 108 ? 28.795 47.316 60.574 1.00 34.54 108 GLY A N 1
ATOM 898 C CA . GLY A 1 108 ? 29.185 48.724 60.472 1.00 32.93 108 GLY A CA 1
ATOM 899 C C . GLY A 1 108 ? 29.721 49.175 59.111 1.00 31.80 108 GLY A C 1
ATOM 900 O O . GLY A 1 108 ? 30.178 50.307 58.978 1.00 32.69 108 GLY A O 1
ATOM 901 N N . LYS A 1 109 ? 29.692 48.300 58.103 1.00 29.76 109 LYS A N 1
ATOM 902 C CA . LYS A 1 109 ? 30.185 48.672 56.762 1.00 27.54 109 LYS A CA 1
ATOM 903 C C . LYS A 1 109 ? 29.079 49.233 55.887 1.00 25.23 109 LYS A C 1
ATOM 904 O O . LYS A 1 109 ? 27.911 48.862 56.035 1.00 25.08 109 LYS A O 1
ATOM 910 N N . LYS A 1 110 ? 29.458 50.128 54.980 1.00 23.23 110 LYS A N 1
ATOM 911 C CA . LYS A 1 110 ? 28.497 50.793 54.090 1.00 21.51 110 LYS A CA 1
ATOM 912 C C . LYS A 1 110 ? 27.888 49.849 53.078 1.00 21.04 110 LYS A C 1
ATOM 913 O O . LYS A 1 110 ? 28.570 48.991 52.537 1.00 19.86 110 LYS A O 1
ATOM 927 N N . THR A 1 112 ? 24.236 49.562 50.105 1.00 18.69 112 THR A N 1
ATOM 928 C CA . THR A 1 112 ? 22.973 50.035 49.561 1.00 17.92 112 THR A CA 1
ATOM 929 C C . THR A 1 112 ? 22.504 48.993 48.522 1.00 16.94 112 THR A C 1
ATOM 930 O O . THR A 1 112 ? 23.206 47.997 48.267 1.00 17.20 112 THR A O 1
ATOM 934 N N . PHE A 1 113 ? 21.339 49.247 47.937 1.00 17.23 113 PHE A N 1
ATOM 935 C CA . PHE A 1 113 ? 20.748 48.393 46.907 1.00 17.58 113 PHE A CA 1
ATOM 936 C C . PHE A 1 113 ? 20.401 49.190 45.669 1.00 17.36 113 PHE A C 1
ATOM 937 O O . PHE A 1 113 ? 20.041 50.373 45.735 1.00 17.69 113 PHE A O 1
ATOM 945 N N . PHE A 1 114 ? 20.531 48.525 44.528 1.00 17.42 114 PHE A N 1
ATOM 946 C CA . PHE A 1 114 ? 19.924 48.965 43.286 1.00 17.02 114 PHE A CA 1
ATOM 947 C C . PHE A 1 114 ? 19.147 47.756 42.757 1.00 16.85 114 PHE A C 1
ATOM 948 O O . PHE A 1 114 ? 19.138 46.711 43.405 1.00 18.53 114 PHE A O 1
ATOM 956 N N . PHE A 1 115 ? 18.456 47.901 41.629 1.00 17.18 115 PHE A N 1
ATOM 957 C CA . PHE A 1 115 ? 17.532 46.851 41.187 1.00 17.41 115 PHE A CA 1
ATOM 958 C C . PHE A 1 115 ? 17.678 46.667 39.719 1.00 17.62 115 PHE A C 1
ATOM 959 O O . PHE A 1 115 ? 17.901 47.626 38.979 1.00 17.92 115 PHE A O 1
ATOM 967 N N . ASP A 1 116 ? 17.577 45.406 39.299 1.00 17.42 116 ASP A N 1
ATOM 968 C CA . ASP A 1 116 ? 17.617 45.091 37.866 1.00 16.79 116 ASP A CA 1
ATOM 969 C C . ASP A 1 116 ? 16.276 45.473 37.210 1.00 16.27 116 ASP A C 1
ATOM 970 O O . ASP A 1 116 ? 15.349 45.928 37.898 1.00 17.30 116 ASP A O 1
ATOM 975 N N . PRO A 1 117 ? 16.187 45.378 35.878 1.00 17.03 117 PRO A N 1
ATOM 976 C CA . PRO A 1 117 ? 14.999 45.840 35.170 1.00 17.46 117 PRO A CA 1
ATOM 977 C C . PRO A 1 117 ? 13.706 45.164 35.624 1.00 17.09 117 PRO A C 1
ATOM 978 O O . PRO A 1 117 ? 12.612 45.717 35.378 1.00 18.38 117 PRO A O 1
ATOM 982 N N . ASP A 1 118 ? 13.821 43.955 36.182 1.00 16.30 118 ASP A N 1
ATOM 983 C CA . ASP A 1 118 ? 12.669 43.203 36.719 1.00 16.44 118 ASP A CA 1
ATOM 984 C C . ASP A 1 118 ? 12.571 43.282 38.247 1.00 17.02 118 ASP A C 1
ATOM 985 O O . ASP A 1 118 ? 11.819 42.521 38.890 1.00 16.92 118 ASP A O 1
ATOM 990 N N . GLY A 1 119 ? 13.303 44.222 38.825 1.00 17.35 119 GLY A N 1
ATOM 991 C CA . GLY A 1 1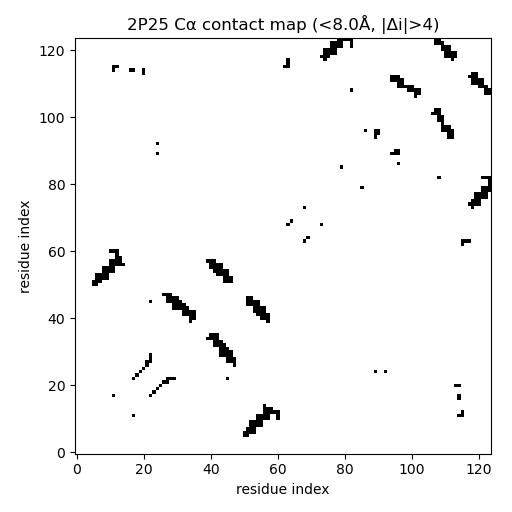19 ? 13.185 44.471 40.272 1.00 18.51 119 GLY A CA 1
ATOM 992 C C . GLY A 1 119 ? 13.986 43.539 41.168 1.00 18.48 119 GLY A C 1
ATOM 993 O O . GLY A 1 119 ? 13.729 43.479 42.384 1.00 18.81 119 GLY A O 1
ATOM 994 N N . LEU A 1 120 ? 14.957 42.816 40.599 1.00 17.34 120 LEU A N 1
ATOM 995 C CA . LEU A 1 120 ? 15.832 41.969 41.412 1.00 17.46 120 LEU A CA 1
ATOM 996 C C . LEU A 1 120 ? 16.719 42.863 42.262 1.00 17.14 120 LEU A C 1
ATOM 997 O O . LEU A 1 120 ? 17.419 43.715 41.707 1.00 17.15 120 LEU A O 1
ATOM 1002 N N . PRO A 1 121 ? 16.685 42.710 43.603 1.00 17.30 121 PRO A N 1
ATOM 1003 C CA . PRO A 1 121 ? 17.622 43.508 44.420 1.00 17.74 121 PRO A CA 1
ATOM 1004 C C . PRO A 1 121 ? 19.068 43.075 44.237 1.00 18.15 121 PRO A C 1
ATOM 1005 O O . PRO A 1 121 ? 19.405 41.870 44.320 1.00 17.72 121 PRO A O 1
ATOM 1009 N N . LEU A 1 122 ? 19.929 44.072 44.018 1.00 18.04 122 LEU A N 1
ATOM 1010 C CA . LEU A 1 122 ? 21.355 43.855 43.869 1.00 17.34 122 LEU A CA 1
ATOM 1011 C C . LEU A 1 122 ? 22.013 44.762 44.888 1.00 18.22 122 LEU A C 1
ATOM 1012 O O . LEU A 1 122 ? 21.776 45.979 44.901 1.00 19.70 122 LEU A O 1
ATOM 1017 N N . GLU A 1 123 ? 22.812 44.169 45.765 1.00 17.53 123 GLU A N 1
ATOM 1018 C CA . GLU A 1 123 ? 23.421 44.947 46.840 1.00 17.57 123 GLU A CA 1
ATOM 1019 C C . GLU A 1 123 ? 24.853 45.367 46.512 1.00 16.81 123 GLU A C 1
ATOM 1020 O O . GLU A 1 123 ? 25.595 44.608 45.891 1.00 17.04 123 GLU A O 1
ATOM 1026 N N . LEU A 1 124 ? 25.240 46.555 46.983 1.00 16.72 124 LEU A N 1
ATOM 1027 C CA . LEU A 1 124 ? 26.643 46.969 47.050 1.00 16.83 124 LEU A CA 1
ATOM 1028 C C . LEU A 1 124 ? 27.043 46.967 48.512 1.00 17.93 124 LEU A C 1
ATOM 1029 O O . LEU A 1 124 ? 26.313 47.492 49.368 1.00 17.26 124 LEU A O 1
ATOM 1034 N N . HIS A 1 125 ? 28.196 46.365 48.812 1.00 18.52 125 HIS A N 1
ATOM 1035 C CA . HIS A 1 125 ? 28.640 46.242 50.186 1.00 20.50 125 HIS A CA 1
ATOM 1036 C C . HIS A 1 125 ? 30.148 46.443 50.263 1.00 20.59 125 HIS A C 1
ATOM 1037 O O . HIS A 1 125 ? 30.889 45.815 49.511 1.00 20.23 125 HIS A O 1
ATOM 1044 N N . GLU A 1 126 ? 30.598 47.308 51.166 1.00 20.85 126 GLU A N 1
ATOM 1045 C CA . GLU A 1 126 ? 32.036 47.490 51.377 1.00 21.51 126 GLU A CA 1
ATOM 1046 C C . GLU A 1 126 ? 32.6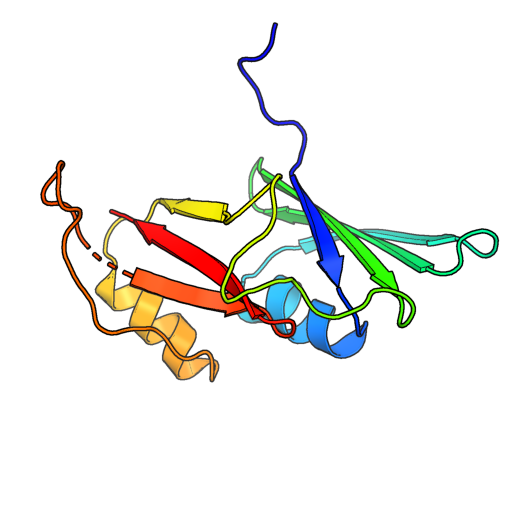65 46.346 52.193 1.00 23.07 126 GLU A C 1
ATOM 1047 O O . GLU A 1 126 ? 31.946 45.499 52.754 1.00 23.64 126 GLU A O 1
#

Radius of gyration: 15.37 Å; Cα contacts (8 Å, |Δi|>4): 197; chains: 1; bounding box: 31×38×41 Å

CATH classification: 3.10.180.10

Solvent-accessible surface area: 8857 Å² total

Nearest PDB structures (foldseek):
  2p25-assembly1_A-2  TM=1.008E+00  e=4.392E-27  Enterococcus faecalis V583
  3l7t-assembly2_C  TM=9.397E-01  e=2.006E-16  Streptococcus mutans
  1npb-assembly2_D  TM=7.745E-01  e=1.035E-08  Serratia marcescens
  5umq-assembly1_A  TM=6.729E-01  e=1.914E-07  Streptomyces sp. CB03234
  5uhj-assembly2_B-3  TM=6.950E-01  e=5.994E-07  Streptomyces sp. CB03234

InterPro domains:
  IPR004360 Glyoxalase/fosfomycin resistance/dioxygenase domain [PF00903] (6-124)
  IPR029068 Glyoxalase/Bleomycin resistance protein/Dihydroxybiphenyl dioxygenase [G3DSA:3.10.180.10] (8-126)
  IPR029068 Glyoxalase/Bleomycin resistance protein/Dihydroxybiphenyl dioxygenase [SSF54593] (3-126)
  IPR037478 YwkD-like domain [NF050075] (3-126)
  IPR037478 YwkD-like domain [cd08352] (4-126)
  IPR037523 Vicinal oxygen chelate (VOC), core domain [PS51819] (5-126)
  IPR051332 Fosfomycin Resistance Enzymes [PTHR36113] (5-125)

Foldseek 3Di:
DPPDDQAEEEEEEDDVLCCLPVCVQVPWAWPDWDADVVVGWIWTWTDDDNYIYIYTYHNPDDAQDPPPGDPDDQEEEDEDDDVVVVQVSCVVSVWDWDDKDADPPPRWITWTAGPRRHTYHYTD

B-factor: mean 25.24, std 9.03, range [14.31, 82.41]

Secondary structure (DSSP, 8-state):
--S----EEEEES-HHHHIIIIIIIT-PEEEEEEEEGGGTEEEEEEEETTEEEEEEE-TTPPPPP-SSPPSS---EEEE-S-HHHHHHHHHHTT---PPP---TTT----EEE-TT--EEEEE-